Protein AF-W7L7J4-F1 (afdb_monomer)

Solvent-accessible surface area (backbone atoms only — not comparable to full-atom values): 3504 Å² total; per-residue (Å²): 134,86,74,86,83,68,64,90,83,60,87,82,84,87,82,89,72,80,65,48,89,71,54,74,76,54,74,67,52,27,52,52,44,41,49,51,49,51,51,53,51,51,55,49,50,51,48,25,73,76,67,77,93

Foldseek 3Di:
DDDPDDPPPDDDDDDDFDDLVPDDDDPVSSVVSVVVRVVVVVVVVVCCVVPVD

pLDDT: mean 92.07, std 12.62, range [43.84, 98.75]

Structure (mmCIF, N/CA/C/O backbone):
data_AF-W7L7J4-F1
#
_entry.id   AF-W7L7J4-F1
#
loop_
_atom_site.group_PDB
_atom_site.id
_atom_site.type_symbol
_atom_site.label_atom_id
_atom_site.label_alt_id
_atom_site.label_comp_id
_atom_site.label_asym_id
_atom_site.label_entity_id
_atom_site.label_seq_id
_atom_site.pdbx_PDB_ins_code
_atom_site.Cartn_x
_atom_site.Cartn_y
_atom_site.Cartn_z
_atom_site.occupancy
_atom_site.B_iso_or_equiv
_atom_site.auth_seq_id
_atom_site.auth_comp_id
_atom_site.auth_asym_id
_atom_site.auth_atom_id
_atom_site.pdbx_PDB_model_num
ATOM 1 N N . MET A 1 1 ? 25.234 -7.200 14.642 1.00 43.84 1 MET A N 1
ATOM 2 C CA . MET A 1 1 ? 24.161 -6.813 13.702 1.00 43.84 1 MET A CA 1
ATOM 3 C C . MET A 1 1 ? 24.140 -7.825 12.569 1.00 43.84 1 MET A C 1
ATOM 5 O O . MET A 1 1 ? 25.097 -7.871 11.809 1.00 43.84 1 MET A O 1
ATOM 9 N N . ALA A 1 2 ? 23.133 -8.696 12.508 1.00 48.06 2 ALA A N 1
ATOM 10 C CA . ALA A 1 2 ? 23.001 -9.655 11.415 1.00 48.06 2 ALA A CA 1
ATOM 11 C C . ALA A 1 2 ? 22.333 -8.951 10.227 1.00 48.06 2 ALA A C 1
ATOM 13 O O . ALA A 1 2 ? 21.142 -8.660 10.268 1.00 48.06 2 ALA A O 1
ATOM 14 N N . SER A 1 3 ? 23.115 -8.629 9.196 1.00 56.16 3 SER A N 1
ATOM 15 C CA . SER A 1 3 ? 22.565 -8.263 7.892 1.00 56.16 3 SER A CA 1
ATOM 16 C C . SER A 1 3 ? 21.948 -9.520 7.283 1.00 56.16 3 SER A C 1
ATOM 18 O O . SER A 1 3 ? 22.608 -10.556 7.201 1.00 56.16 3 SER A O 1
ATOM 20 N N . CYS A 1 4 ? 20.678 -9.470 6.897 1.00 57.25 4 CYS A N 1
ATOM 21 C CA . CYS A 1 4 ? 20.046 -10.533 6.128 1.00 57.25 4 CYS A CA 1
ATOM 22 C C . CYS A 1 4 ? 20.685 -10.590 4.726 1.00 57.25 4 CYS A C 1
ATOM 24 O O . CYS A 1 4 ? 20.337 -9.820 3.829 1.00 57.25 4 CYS A O 1
ATOM 26 N N . ILE A 1 5 ? 21.654 -11.496 4.552 1.00 79.25 5 ILE A N 1
ATOM 27 C CA . ILE A 1 5 ? 22.352 -1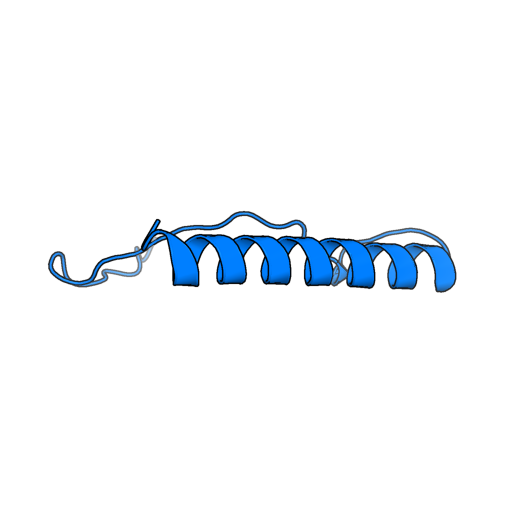1.734 3.283 1.00 79.25 5 ILE A CA 1
ATOM 28 C C . ILE A 1 5 ? 21.375 -12.409 2.316 1.00 79.25 5 ILE A C 1
ATOM 30 O O . ILE A 1 5 ? 21.015 -13.570 2.492 1.00 79.25 5 ILE A O 1
ATOM 34 N N . VAL A 1 6 ? 20.953 -11.677 1.285 1.00 80.00 6 VAL A N 1
ATOM 35 C CA . VAL A 1 6 ? 20.260 -12.247 0.123 1.00 80.00 6 VAL A CA 1
ATOM 36 C C . VAL A 1 6 ? 21.288 -12.429 -0.996 1.00 80.00 6 VAL A C 1
ATOM 38 O O . VAL A 1 6 ? 22.096 -11.521 -1.203 1.00 80.00 6 VAL A O 1
ATOM 41 N N . PRO A 1 7 ? 21.304 -13.577 -1.700 1.00 89.31 7 PRO A N 1
ATOM 42 C CA . PRO A 1 7 ? 22.270 -13.825 -2.764 1.00 89.31 7 PRO A CA 1
ATOM 43 C C . PRO A 1 7 ? 22.254 -12.730 -3.847 1.00 89.31 7 PRO A C 1
ATOM 45 O O . PRO A 1 7 ? 21.178 -12.265 -4.222 1.00 89.31 7 PRO A O 1
ATOM 48 N N . PRO A 1 8 ? 23.417 -12.351 -4.409 1.00 85.62 8 PRO A N 1
ATOM 49 C CA . PRO A 1 8 ? 23.545 -11.189 -5.297 1.00 85.62 8 PRO A CA 1
ATOM 50 C C . PRO A 1 8 ? 22.801 -11.325 -6.633 1.00 85.62 8 PRO A C 1
ATOM 52 O O . PRO A 1 8 ? 22.543 -10.326 -7.294 1.00 85.62 8 PRO A O 1
ATOM 55 N N . HIS A 1 9 ? 22.450 -12.546 -7.041 1.00 90.75 9 HIS A N 1
ATOM 56 C CA . HIS A 1 9 ? 21.687 -12.801 -8.264 1.00 90.75 9 HIS A CA 1
ATOM 57 C C . HIS A 1 9 ? 20.171 -12.625 -8.078 1.00 90.75 9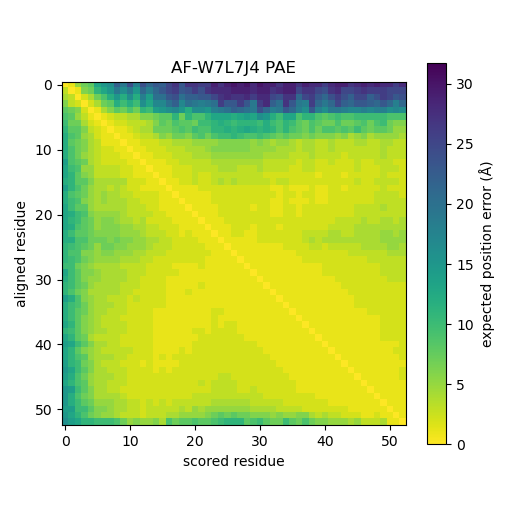 HIS A C 1
ATOM 59 O O . HIS A 1 9 ? 19.429 -12.630 -9.059 1.00 90.75 9 HIS A O 1
ATOM 65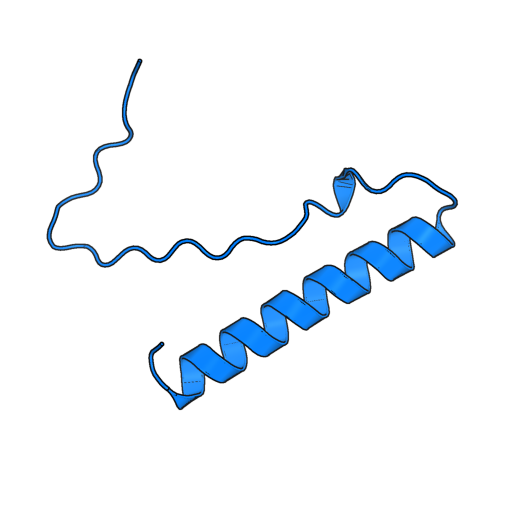 N N . VAL A 1 10 ? 19.690 -12.496 -6.837 1.00 91.81 10 VAL A N 1
ATOM 66 C CA . VAL A 1 10 ? 18.270 -12.283 -6.552 1.00 91.81 10 VAL A CA 1
ATOM 67 C C . VAL A 1 10 ? 17.974 -10.793 -6.662 1.00 91.81 10 VAL A C 1
ATOM 69 O O . VAL A 1 10 ? 18.468 -9.988 -5.871 1.00 91.81 10 VAL A O 1
ATOM 72 N N . LYS A 1 11 ? 17.131 -10.421 -7.629 1.00 88.81 11 LYS A N 1
ATOM 73 C CA . LYS A 1 11 ? 16.624 -9.052 -7.743 1.00 88.81 11 LYS A CA 1
ATOM 74 C C . LYS A 1 11 ? 15.736 -8.741 -6.532 1.00 88.81 11 LYS A C 1
ATOM 76 O O . LYS A 1 11 ? 14.822 -9.502 -6.220 1.00 88.81 11 LYS A O 1
ATOM 81 N N . ARG A 1 12 ? 16.000 -7.621 -5.857 1.00 88.88 12 ARG A N 1
ATOM 82 C CA . ARG A 1 12 ? 15.203 -7.115 -4.733 1.00 88.88 12 ARG A CA 1
ATOM 83 C C . ARG A 1 12 ? 14.740 -5.711 -5.058 1.00 88.88 12 ARG A C 1
ATOM 85 O O . ARG A 1 12 ? 15.543 -4.892 -5.488 1.00 88.88 12 ARG A O 1
ATOM 92 N N . GLU A 1 13 ? 13.477 -5.449 -4.788 1.00 91.12 13 GLU A N 1
ATOM 93 C CA . GLU A 1 13 ? 12.899 -4.116 -4.847 1.00 91.12 13 GLU A CA 1
ATOM 94 C C . GLU A 1 13 ? 12.385 -3.764 -3.452 1.00 91.12 13 GLU A C 1
ATOM 96 O O . GLU A 1 13 ? 11.876 -4.628 -2.732 1.00 91.12 13 GLU A O 1
ATOM 101 N N . HIS A 1 14 ? 12.554 -2.508 -3.050 1.00 92.31 14 HIS A N 1
ATOM 102 C CA . HIS A 1 14 ? 11.993 -1.986 -1.811 1.00 92.31 14 HIS A CA 1
ATOM 103 C C . HIS A 1 14 ? 10.965 -0.919 -2.165 1.00 92.31 14 HIS A C 1
ATOM 105 O O . HIS A 1 14 ? 11.319 0.134 -2.695 1.00 92.31 14 HIS A O 1
ATOM 111 N N . TRP A 1 15 ? 9.694 -1.205 -1.896 1.00 95.56 15 TRP A N 1
ATOM 112 C CA . TRP A 1 15 ? 8.601 -0.255 -2.078 1.00 95.56 15 TRP A CA 1
ATOM 113 C C . TRP A 1 15 ? 8.134 0.200 -0.702 1.00 95.56 15 TRP A C 1
ATOM 115 O O . TRP A 1 15 ? 7.686 -0.615 0.105 1.00 95.56 15 TRP A O 1
ATOM 125 N N . GLY A 1 16 ? 8.324 1.487 -0.423 1.00 95.38 16 GLY A N 1
ATOM 126 C CA . GLY A 1 16 ? 7.929 2.098 0.837 1.00 95.38 16 GLY A CA 1
ATOM 127 C C . GLY A 1 16 ? 6.453 2.465 0.807 1.00 95.38 16 GLY A C 1
ATOM 128 O O . GLY A 1 16 ? 6.036 3.240 -0.048 1.00 95.38 16 GLY A O 1
ATOM 129 N N . PHE A 1 17 ? 5.701 1.922 1.754 1.00 97.38 17 PHE A N 1
ATOM 130 C CA . PHE A 1 17 ? 4.335 2.324 2.060 1.00 97.38 17 PHE A CA 1
ATOM 131 C C . PHE A 1 17 ? 4.254 2.619 3.551 1.00 97.38 17 PHE A C 1
ATOM 133 O O . PHE A 1 17 ? 5.013 2.046 4.342 1.00 97.38 17 PHE A O 1
ATOM 140 N N . ASP A 1 18 ? 3.335 3.496 3.933 1.00 97.12 18 ASP A N 1
ATOM 141 C CA . ASP A 1 18 ? 3.068 3.725 5.346 1.00 97.12 18 ASP A CA 1
ATOM 142 C C . ASP A 1 18 ? 2.466 2.468 5.986 1.00 97.12 18 ASP A C 1
ATOM 144 O O . ASP A 1 18 ? 1.737 1.716 5.342 1.00 97.12 18 ASP A O 1
ATOM 148 N N . ASP A 1 19 ? 2.759 2.236 7.266 1.00 97.44 19 ASP A N 1
ATOM 149 C CA . ASP A 1 19 ? 2.163 1.143 8.036 1.00 97.44 19 ASP A CA 1
ATOM 150 C C . ASP A 1 19 ? 0.778 1.576 8.543 1.00 97.44 19 ASP A C 1
ATOM 152 O O . ASP A 1 19 ? 0.699 2.384 9.476 1.00 97.44 19 ASP A O 1
ATOM 156 N N . PRO A 1 20 ? -0.327 1.063 7.969 1.00 96.75 20 PRO A N 1
ATOM 157 C CA . PRO A 1 20 ? -1.658 1.522 8.336 1.00 96.75 20 PRO A CA 1
ATOM 158 C C . PRO A 1 20 ? -2.051 1.123 9.763 1.00 96.75 20 PRO A C 1
ATOM 160 O O . PRO A 1 20 ? -2.922 1.762 10.348 1.00 96.75 20 PRO A O 1
ATOM 163 N N . ALA A 1 21 ? -1.380 0.137 10.372 1.00 96.19 21 ALA A N 1
ATOM 164 C CA . ALA A 1 21 ? -1.619 -0.233 11.766 1.00 96.19 21 ALA A CA 1
ATOM 165 C C . ALA A 1 21 ? -1.121 0.829 12.762 1.00 96.19 21 ALA A C 1
ATOM 167 O O . ALA A 1 21 ? -1.498 0.792 13.933 1.00 96.19 21 ALA A O 1
ATOM 168 N N . LYS A 1 22 ? -0.291 1.777 12.309 1.00 97.19 22 LYS A N 1
ATOM 169 C CA . LYS A 1 22 ? 0.168 2.924 13.104 1.00 97.19 22 LYS A CA 1
ATOM 170 C C . LYS A 1 22 ? -0.710 4.164 12.940 1.00 97.19 22 LYS A C 1
ATOM 172 O O . LYS A 1 22 ? -0.393 5.188 13.536 1.00 97.19 22 LYS A O 1
ATOM 177 N N . ALA A 1 23 ? -1.771 4.104 12.133 1.00 97.12 23 ALA A N 1
ATOM 178 C CA . ALA A 1 23 ? -2.680 5.229 11.973 1.00 97.12 23 ALA A CA 1
ATOM 179 C C . ALA A 1 23 ? -3.388 5.545 13.303 1.00 97.12 23 ALA A C 1
ATOM 181 O O . ALA A 1 23 ? -3.991 4.676 13.939 1.00 97.12 23 ALA A O 1
ATOM 182 N N . GLU A 1 24 ? -3.311 6.806 13.715 1.00 97.00 24 GLU A N 1
ATOM 183 C CA . GLU A 1 24 ? -4.038 7.349 14.862 1.00 97.00 24 GLU A CA 1
ATOM 184 C C . GLU A 1 24 ? -5.322 8.043 14.384 1.00 97.00 24 GLU A C 1
ATOM 186 O O . GLU A 1 24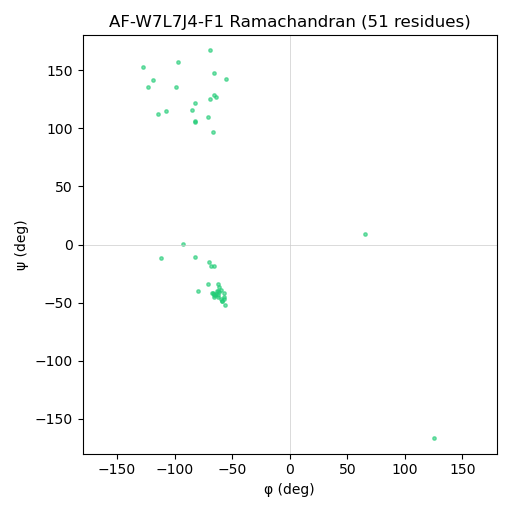 ? -5.411 8.450 13.226 1.00 97.00 24 GLU A O 1
ATOM 191 N N . GLY A 1 25 ? -6.316 8.170 15.266 1.00 97.06 25 GLY A N 1
ATOM 192 C CA . GLY A 1 25 ? -7.619 8.764 14.944 1.00 97.06 25 GLY A CA 1
ATOM 193 C C . GLY A 1 25 ? -8.796 7.846 15.269 1.00 97.06 25 GLY A C 1
ATOM 194 O O . GLY A 1 25 ? -8.646 6.850 15.991 1.00 97.06 25 GLY A O 1
ATOM 195 N N . THR A 1 26 ? -9.975 8.190 14.754 1.00 98.44 26 THR A N 1
ATOM 196 C CA . THR A 1 26 ? -11.183 7.362 14.872 1.00 98.44 26 THR A CA 1
ATOM 197 C C . THR A 1 26 ? -11.067 6.083 14.044 1.00 98.44 26 THR A C 1
ATOM 199 O O . THR A 1 26 ? -10.179 5.929 13.203 1.00 98.44 26 THR A O 1
ATOM 202 N N . GLU A 1 27 ? -11.976 5.135 14.264 1.00 98.00 27 GLU A N 1
ATOM 203 C CA . GLU A 1 27 ? -11.998 3.892 13.489 1.00 98.00 27 GLU A CA 1
ATOM 204 C C . GLU A 1 27 ? -12.257 4.157 11.999 1.00 98.00 27 GLU A C 1
ATOM 206 O O . GLU A 1 27 ? -11.674 3.493 11.143 1.00 98.00 27 GLU A O 1
ATOM 211 N N . GLU A 1 28 ? -13.056 5.174 11.674 1.00 98.31 28 GLU A N 1
ATOM 212 C CA . GLU A 1 28 ? -13.306 5.611 10.300 1.00 98.31 28 GLU A CA 1
ATOM 213 C C . GLU A 1 28 ? -12.051 6.211 9.657 1.00 9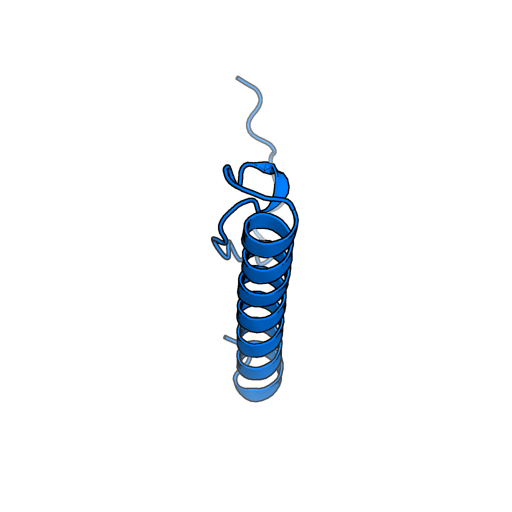8.31 28 GLU A C 1
ATOM 215 O O . GLU A 1 28 ? -11.755 5.910 8.500 1.00 98.31 28 GLU A O 1
ATOM 220 N N . GLU A 1 29 ? -11.289 7.020 10.400 1.00 98.19 29 GLU A N 1
ATOM 221 C CA . GLU A 1 29 ? -10.029 7.606 9.925 1.00 98.19 29 GLU A CA 1
ATOM 222 C C . GLU A 1 29 ? -8.973 6.525 9.684 1.00 98.19 29 GLU A C 1
ATOM 224 O O . GLU A 1 29 ? -8.348 6.487 8.620 1.00 98.19 29 GLU A O 1
ATOM 229 N N . LYS A 1 30 ? -8.835 5.577 10.619 1.00 98.38 30 LYS A N 1
ATOM 230 C CA . LYS A 1 30 ? -7.969 4.407 10.437 1.00 98.38 30 LYS A CA 1
ATOM 231 C C . LYS A 1 30 ? -8.411 3.592 9.230 1.00 98.38 30 LYS A C 1
ATOM 233 O O . LYS A 1 30 ? -7.585 3.257 8.385 1.00 98.38 30 LYS A O 1
ATOM 238 N N . TRP A 1 31 ? -9.704 3.305 9.096 1.00 98.31 31 TRP A N 1
ATOM 239 C CA . TRP A 1 31 ? -10.231 2.536 7.969 1.00 98.31 31 TRP A CA 1
ATOM 240 C C . TRP A 1 31 ? -9.979 3.221 6.622 1.00 98.31 31 TRP A C 1
ATOM 242 O O . TRP A 1 31 ? -9.598 2.563 5.650 1.00 98.31 31 TRP A O 1
ATOM 252 N N . ALA A 1 32 ? -10.140 4.542 6.549 1.00 98.44 32 ALA A N 1
ATOM 253 C CA . ALA A 1 32 ? -9.781 5.319 5.367 1.00 98.44 32 ALA A CA 1
ATOM 254 C C . ALA A 1 32 ? -8.275 5.226 5.067 1.00 98.44 32 ALA A C 1
ATOM 256 O O . ALA A 1 32 ? -7.877 5.060 3.912 1.00 98.44 32 ALA A O 1
ATOM 257 N N . TYR A 1 33 ? -7.433 5.250 6.102 1.00 98.25 33 TYR A N 1
ATOM 258 C CA . TYR A 1 33 ? -5.986 5.118 5.956 1.00 98.25 33 TYR A CA 1
ATOM 259 C C . TYR A 1 33 ? -5.565 3.735 5.435 1.00 98.25 33 TYR A C 1
ATOM 261 O O . TYR A 1 33 ? -4.741 3.644 4.523 1.00 98.25 33 TYR A O 1
ATOM 269 N N . PHE A 1 34 ? -6.172 2.658 5.944 1.00 98.44 34 PHE A N 1
ATOM 270 C CA . PHE A 1 34 ? -5.974 1.298 5.427 1.00 98.44 34 PHE A CA 1
ATOM 271 C C . PHE A 1 34 ? -6.320 1.198 3.939 1.00 98.44 34 PHE A C 1
ATOM 273 O O . PHE A 1 34 ? -5.564 0.612 3.163 1.00 98.44 34 PHE A O 1
ATOM 280 N N . GLN A 1 35 ? -7.446 1.786 3.529 1.00 98.69 35 GLN A N 1
ATOM 281 C CA . GLN A 1 35 ? -7.861 1.797 2.127 1.00 98.69 35 GLN A CA 1
ATOM 282 C C . GLN A 1 35 ? -6.876 2.565 1.244 1.00 98.69 35 GLN A C 1
ATOM 284 O O . GLN A 1 35 ? -6.509 2.060 0.188 1.00 98.69 35 GLN A O 1
ATOM 289 N N . ARG A 1 36 ? -6.380 3.723 1.700 1.00 98.50 36 ARG A N 1
ATOM 290 C CA . ARG A 1 36 ? -5.359 4.491 0.973 1.00 98.50 36 ARG A CA 1
ATOM 291 C C . ARG A 1 36 ? -4.111 3.650 0.703 1.00 98.50 36 ARG A C 1
ATOM 293 O O . ARG A 1 36 ? -3.696 3.538 -0.445 1.00 98.50 36 ARG A O 1
ATOM 300 N N . VAL A 1 37 ? -3.543 3.028 1.739 1.00 98.56 37 VAL A N 1
ATOM 301 C CA . VAL A 1 37 ? -2.324 2.212 1.592 1.00 98.56 37 VAL A CA 1
ATOM 302 C C . VAL A 1 37 ? -2.573 1.004 0.680 1.00 98.56 37 VAL A C 1
ATOM 304 O O . VAL A 1 37 ? -1.739 0.685 -0.166 1.00 98.56 37 VAL A O 1
ATOM 307 N N . ARG A 1 38 ? -3.738 0.349 0.793 1.00 98.62 38 ARG A N 1
ATOM 308 C CA . ARG A 1 38 ? -4.142 -0.735 -0.119 1.00 98.62 38 ARG A CA 1
ATOM 309 C C . ARG A 1 38 ? -4.147 -0.268 -1.577 1.00 98.62 38 ARG A C 1
ATOM 311 O O . ARG A 1 38 ? -3.628 -0.976 -2.437 1.00 98.62 38 ARG A O 1
ATOM 318 N N . ASP A 1 39 ? -4.729 0.894 -1.850 1.00 98.75 39 ASP A N 1
ATOM 319 C CA . ASP A 1 39 ? -4.876 1.412 -3.212 1.00 98.75 39 ASP A CA 1
ATOM 320 C C . ASP A 1 39 ? -3.524 1.865 -3.796 1.00 98.75 39 ASP A C 1
ATOM 322 O O . ASP A 1 39 ? -3.255 1.658 -4.981 1.00 98.75 39 ASP A O 1
ATOM 326 N N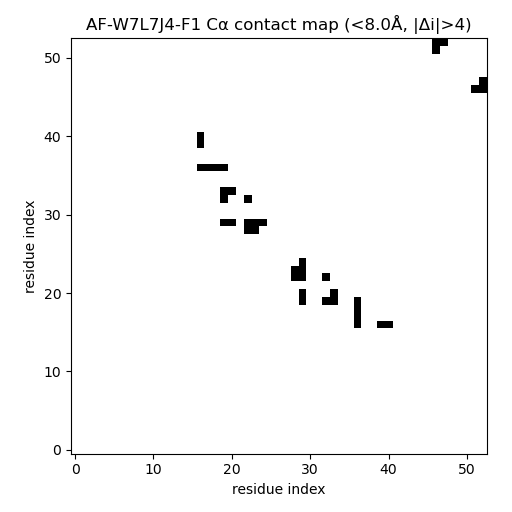 . GLU A 1 40 ? -2.620 2.391 -2.963 1.00 98.50 40 GLU A N 1
ATOM 327 C CA . GLU A 1 40 ? -1.229 2.677 -3.345 1.00 98.50 40 GLU A CA 1
ATOM 328 C C . GLU A 1 40 ? -0.467 1.399 -3.735 1.00 98.50 40 GLU A C 1
ATOM 330 O O . GLU A 1 40 ? 0.233 1.374 -4.755 1.00 98.50 40 GLU A O 1
ATOM 335 N N . ILE A 1 41 ? -0.631 0.318 -2.964 1.00 98.38 41 ILE A N 1
ATOM 336 C CA . ILE A 1 41 ? -0.043 -0.993 -3.274 1.00 98.38 41 ILE A CA 1
ATOM 337 C C . ILE A 1 41 ? -0.604 -1.537 -4.595 1.00 98.38 41 ILE A C 1
ATOM 339 O O . ILE A 1 41 ? 0.165 -1.992 -5.444 1.00 98.38 41 ILE A O 1
ATOM 343 N N . ASP A 1 42 ? -1.922 -1.463 -4.798 1.00 98.56 42 ASP A N 1
ATOM 344 C CA . ASP A 1 42 ? -2.577 -1.904 -6.035 1.00 98.56 42 ASP A CA 1
ATOM 345 C C . ASP A 1 42 ? -2.041 -1.149 -7.262 1.00 98.56 42 ASP A C 1
ATOM 347 O O . ASP A 1 42 ? -1.607 -1.768 -8.239 1.00 98.56 42 ASP A O 1
ATOM 351 N N . GLY A 1 43 ? -1.966 0.184 -7.190 1.00 98.31 43 GLY A N 1
ATOM 352 C CA . GLY A 1 43 ? -1.402 1.006 -8.263 1.00 98.31 43 GLY A CA 1
ATOM 353 C C . GLY A 1 43 ? 0.060 0.662 -8.568 1.00 98.31 43 GLY A C 1
ATOM 354 O O . GLY A 1 43 ? 0.465 0.587 -9.737 1.00 98.31 43 GLY A O 1
ATOM 355 N N . ARG A 1 44 ? 0.856 0.378 -7.529 1.00 97.88 44 ARG A N 1
ATOM 356 C CA . ARG A 1 44 ? 2.261 -0.013 -7.690 1.00 97.88 44 ARG A CA 1
ATOM 357 C C . ARG A 1 44 ? 2.416 -1.368 -8.373 1.00 97.88 44 ARG A C 1
ATOM 359 O O . ARG A 1 44 ? 3.291 -1.506 -9.234 1.00 97.88 44 ARG A O 1
ATOM 366 N N . ILE A 1 45 ? 1.583 -2.342 -8.004 1.00 98.06 45 ILE A N 1
ATOM 367 C CA . ILE A 1 45 ? 1.571 -3.682 -8.602 1.00 98.06 45 ILE A CA 1
ATOM 368 C C . ILE A 1 45 ? 1.135 -3.609 -10.065 1.00 98.06 45 ILE A C 1
ATOM 370 O O . ILE A 1 45 ? 1.781 -4.225 -10.911 1.00 98.06 45 ILE A O 1
ATOM 374 N N . LYS A 1 46 ? 0.100 -2.826 -10.390 1.00 98.44 46 LYS A N 1
ATOM 375 C CA . LYS A 1 46 ? -0.342 -2.616 -11.779 1.00 98.44 46 LYS A CA 1
ATOM 376 C C . LYS A 1 46 ? 0.769 -2.021 -12.640 1.00 98.44 46 LYS A C 1
ATOM 378 O O . LYS A 1 46 ? 1.114 -2.587 -13.673 1.00 98.44 46 LYS A O 1
ATOM 383 N N . THR A 1 47 ? 1.416 -0.962 -12.152 1.00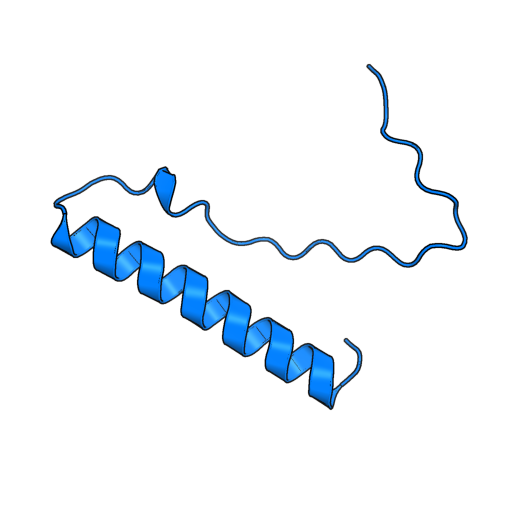 98.12 47 THR A N 1
ATOM 384 C CA . THR A 1 47 ? 2.573 -0.352 -12.831 1.00 98.12 47 THR A CA 1
ATOM 385 C C . THR A 1 47 ? 3.698 -1.367 -13.054 1.00 98.12 47 THR A C 1
ATOM 387 O O . THR A 1 47 ? 4.289 -1.416 -14.135 1.00 98.12 47 THR A O 1
ATOM 390 N N . PHE A 1 48 ? 3.976 -2.215 -12.058 1.00 97.31 48 PHE A N 1
ATOM 391 C CA . PHE A 1 48 ? 4.983 -3.269 -12.176 1.00 97.31 48 PHE A CA 1
ATOM 392 C C . PHE A 1 48 ? 4.600 -4.319 -13.221 1.00 97.31 48 PHE A C 1
ATOM 394 O O . PHE A 1 48 ? 5.443 -4.722 -14.020 1.00 97.31 48 PHE A O 1
ATOM 401 N N . ALA A 1 49 ? 3.336 -4.743 -13.243 1.00 97.88 49 ALA A N 1
ATOM 402 C CA . ALA A 1 49 ? 2.834 -5.716 -14.206 1.00 97.88 49 ALA A CA 1
ATOM 403 C C . ALA A 1 49 ? 2.947 -5.207 -15.652 1.00 97.88 49 ALA A C 1
ATOM 405 O O . ALA A 1 49 ? 3.269 -5.982 -16.550 1.00 97.88 49 ALA A O 1
ATOM 406 N N . GLU A 1 50 ? 2.727 -3.910 -15.871 1.00 98.00 50 GLU A N 1
ATOM 407 C CA . GLU A 1 50 ? 2.790 -3.288 -17.197 1.00 98.00 50 GLU A CA 1
ATOM 408 C C . GLU A 1 50 ? 4.222 -2.992 -17.656 1.00 98.00 50 GLU A C 1
ATOM 410 O O . GLU A 1 50 ? 4.551 -3.156 -18.830 1.00 98.00 50 GLU A O 1
ATOM 415 N N . THR A 1 51 ? 5.085 -2.536 -16.745 1.00 97.12 51 THR A N 1
ATOM 416 C CA . THR A 1 51 ? 6.389 -1.955 -17.114 1.00 97.12 51 THR A CA 1
ATOM 417 C C . THR A 1 51 ? 7.593 -2.796 -16.693 1.00 97.12 51 THR A C 1
ATOM 419 O O . THR A 1 51 ? 8.720 -2.509 -17.107 1.00 97.12 51 THR A O 1
ATOM 422 N N . GLY A 1 52 ? 7.390 -3.812 -15.848 1.00 92.94 52 GLY A N 1
ATOM 423 C CA . GLY A 1 52 ?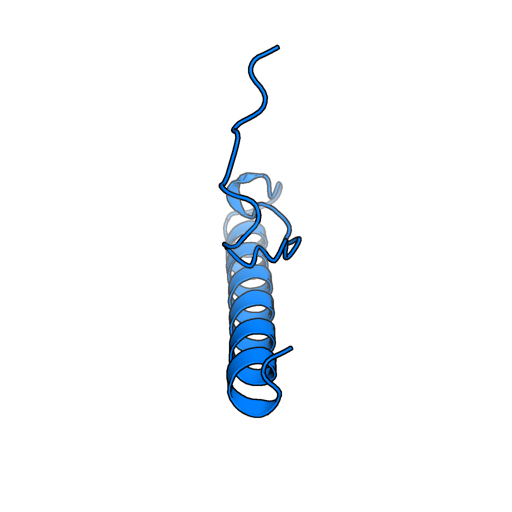 8.459 -4.576 -15.197 1.00 92.94 52 GLY A CA 1
ATOM 424 C C . GLY A 1 52 ? 9.302 -3.752 -14.216 1.00 92.94 52 GLY A C 1
ATOM 425 O O . GLY A 1 52 ? 10.360 -4.218 -13.770 1.00 92.94 52 GLY A O 1
ATOM 426 N N . LYS A 1 53 ? 8.867 -2.522 -13.919 1.00 84.88 53 LYS A N 1
ATOM 427 C CA . LYS A 1 53 ? 9.532 -1.584 -13.021 1.00 84.88 53 LYS A CA 1
ATOM 428 C C . LYS A 1 53 ? 8.741 -1.379 -11.764 1.00 84.88 53 LYS A C 1
ATOM 430 O O . LYS A 1 53 ? 7.510 -1.177 -11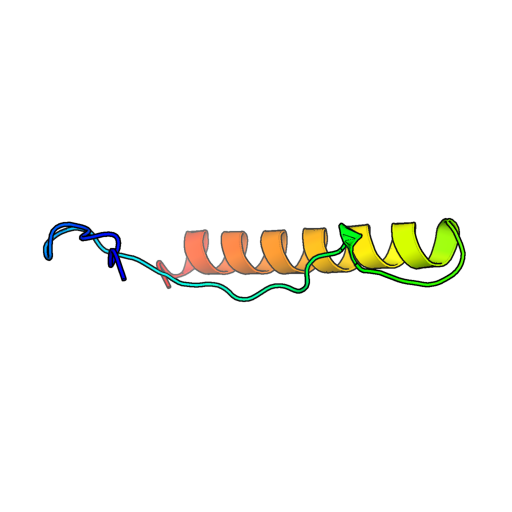.795 1.00 84.88 53 LYS A O 1
#

Secondary structure (DSSP, 8-state):
-------TTS---------GGG--S-HHHHHHHHHHHHHHHHHHHHHHHHH--

Radius of gyration: 15.51 Å; Cα contacts (8 Å, |Δi|>4): 20; chains: 1; bounding box: 38×23×32 Å

InterPro domains:
  IPR036196 Phosphotyrosine protein phosphatase I superfamily [SSF52788] (5-50)

Nearest PDB structures (foldseek):
  1jl3-assembly3_C  TM=9.903E-01  e=7.095E-04  Bacillus subtilis

Organism: NCBI:txid1307436

Sequence (53 aa):
MASCIVPPHVKREHWGFDDPAKAEGTEEEKWAYFQRVRDEIDGRIKTFAETGK

Mean predicted aligned error: 4.88 Å